Protein AF-A0A515ENM6-F1 (afdb_monomer_lite)

Secondary structure (DSSP, 8-state):
-HHHHHHHHHHHHHHHHHHHHHHHHHHHHHHHTTT-HHHHHHHHHTPPPPTTGGGTS-HHHHHHHHHHHHHHHHHHHHHHHHHHHHHHHHHHHHHHHHHHHHHHHHHHHHHHHHHHHHHHTTSPPP---

pLDDT: mean 83.26, std 9.21, range [56.31, 96.06]

Foldseek 3Di:
DLVVLVVVLVVVLVVLVVVLVVQLVVLVVVLVCPPCLLVVLVVVLPPDDDPVVVVPDDPVVVVVVSVVSVVVSVVCVVCVVVVNVCSVVSSVVSVVVSVVVSVVSVVVSVVVSVVVVVVVVPDDDPPDD

Radius of gyration: 26.76 Å; chains: 1; bounding box: 61×27×80 Å

Organism: NCBI:txid2527691

Structure (mmCIF, N/CA/C/O backbone):
data_AF-A0A515ENM6-F1
#
_entry.id   AF-A0A515ENM6-F1
#
loop_
_atom_site.group_PDB
_atom_site.id
_atom_site.type_symbol
_atom_site.label_atom_id
_atom_site.label_alt_id
_atom_site.label_comp_id
_atom_site.label_asym_id
_atom_site.label_entity_id
_atom_site.label_seq_id
_atom_site.pdbx_PDB_ins_code
_atom_site.Cartn_x
_atom_site.Cartn_y
_atom_site.Cartn_z
_atom_site.occupancy
_atom_site.B_iso_or_equiv
_atom_site.auth_seq_id
_atom_site.auth_comp_id
_atom_site.auth_asym_id
_atom_site.auth_atom_id
_atom_site.pdbx_PDB_model_num
ATOM 1 N N . MET A 1 1 ? -10.707 8.304 30.644 1.00 73.94 1 MET A N 1
ATOM 2 C CA . MET A 1 1 ? -10.198 6.961 30.271 1.00 73.94 1 MET A CA 1
ATOM 3 C C . MET A 1 1 ? -10.894 6.383 29.041 1.00 73.94 1 MET A C 1
ATOM 5 O O . MET A 1 1 ? -10.205 6.149 28.066 1.00 73.94 1 MET A O 1
ATOM 9 N N . LYS A 1 2 ? -12.229 6.238 29.005 1.00 78.38 2 LYS A N 1
ATOM 10 C CA . LYS A 1 2 ? -12.939 5.752 27.798 1.00 78.38 2 LYS A CA 1
ATOM 11 C C . LYS A 1 2 ? -12.666 6.578 26.530 1.00 78.38 2 LYS A C 1
ATOM 13 O O . LYS A 1 2 ? -12.389 6.004 25.490 1.00 78.38 2 LYS A O 1
ATOM 18 N N . ILE A 1 3 ? -12.679 7.910 26.648 1.00 85.75 3 ILE A N 1
ATOM 19 C CA . ILE A 1 3 ? -12.369 8.830 25.537 1.00 85.75 3 ILE A CA 1
ATOM 20 C C . ILE A 1 3 ? -10.939 8.622 25.017 1.00 85.75 3 ILE A C 1
ATOM 22 O O . ILE A 1 3 ? -10.735 8.629 23.816 1.00 85.75 3 ILE A O 1
ATOM 26 N N . VAL A 1 4 ? -9.968 8.361 25.899 1.00 87.00 4 VAL A N 1
ATOM 27 C CA . VAL A 1 4 ? -8.571 8.111 25.498 1.00 87.00 4 VAL A CA 1
ATOM 28 C C . VAL A 1 4 ? -8.458 6.826 24.676 1.00 87.00 4 VAL A C 1
ATOM 30 O O . VAL A 1 4 ? -7.784 6.830 23.656 1.00 87.00 4 VAL A O 1
ATOM 33 N N . ILE A 1 5 ? -9.163 5.755 25.070 1.00 87.50 5 ILE A N 1
ATOM 34 C CA . ILE A 1 5 ? -9.213 4.504 24.292 1.00 87.50 5 ILE A CA 1
ATOM 35 C C . ILE A 1 5 ? -9.833 4.760 22.920 1.00 87.50 5 ILE A C 1
ATOM 37 O O . ILE A 1 5 ? -9.258 4.364 21.918 1.00 87.50 5 ILE A O 1
ATOM 41 N N . LEU A 1 6 ? -10.963 5.468 22.862 1.00 89.75 6 LEU A N 1
ATOM 42 C CA . LEU A 1 6 ? -11.636 5.758 21.595 1.00 89.75 6 LEU A CA 1
ATOM 43 C C . LEU A 1 6 ? -10.785 6.632 20.666 1.00 89.75 6 LEU A C 1
ATOM 45 O O . LEU A 1 6 ? -10.689 6.329 19.482 1.00 89.75 6 LEU A O 1
ATOM 49 N N . ILE A 1 7 ? -10.138 7.676 21.194 1.00 92.56 7 ILE A N 1
ATOM 50 C CA . ILE A 1 7 ? -9.237 8.536 20.414 1.00 92.56 7 ILE A CA 1
ATOM 51 C C . ILE A 1 7 ? -8.020 7.736 19.942 1.00 92.56 7 ILE A C 1
ATOM 53 O O . ILE A 1 7 ? -7.682 7.797 18.765 1.00 92.56 7 ILE A O 1
ATOM 57 N N . GLY A 1 8 ? -7.387 6.954 20.822 1.00 91.25 8 GLY A N 1
ATOM 58 C CA . GLY A 1 8 ? -6.230 6.129 20.470 1.00 91.25 8 GLY A CA 1
ATOM 59 C C . GLY A 1 8 ? -6.556 5.092 19.394 1.00 91.25 8 GLY A C 1
ATOM 60 O O . GLY A 1 8 ? -5.841 4.992 18.400 1.00 91.25 8 GLY A O 1
ATOM 61 N N . THR A 1 9 ? -7.672 4.372 19.539 1.00 91.44 9 THR A N 1
ATOM 62 C CA . THR A 1 9 ? -8.153 3.440 18.511 1.00 91.44 9 THR A CA 1
ATOM 63 C C . THR A 1 9 ? -8.511 4.172 17.220 1.00 91.44 9 THR A C 1
ATOM 65 O O . THR A 1 9 ? -8.183 3.677 16.149 1.00 91.44 9 THR A O 1
ATOM 68 N N . GLY A 1 10 ? -9.136 5.350 17.297 1.00 92.12 10 GLY A N 1
ATOM 69 C CA . GLY A 1 10 ? -9.468 6.161 16.124 1.00 92.12 10 GLY A CA 1
ATOM 70 C C . GLY A 1 10 ? -8.229 6.597 15.340 1.00 92.12 10 GLY A C 1
ATOM 71 O O . GLY A 1 10 ? -8.184 6.425 14.126 1.00 92.12 10 GLY A O 1
ATOM 72 N N . LEU A 1 11 ? -7.191 7.086 16.025 1.00 94.75 11 LEU A N 1
ATOM 73 C CA . LEU A 1 11 ? -5.916 7.447 15.396 1.00 94.75 11 LEU A CA 1
ATOM 74 C C . LEU A 1 11 ? -5.234 6.232 14.764 1.00 94.75 11 LEU A C 1
ATOM 76 O O . LEU A 1 11 ? -4.789 6.303 13.622 1.00 94.75 11 LEU A O 1
ATOM 80 N N . LEU A 1 12 ? -5.199 5.101 15.472 1.00 94.19 12 LEU A N 1
ATOM 81 C CA . LEU A 1 12 ? -4.629 3.866 14.939 1.00 94.19 12 LEU A CA 1
ATOM 82 C C . LEU A 1 12 ? -5.407 3.364 13.712 1.00 94.19 12 LEU A C 1
ATOM 84 O O . LEU A 1 12 ? -4.797 2.937 12.736 1.00 94.19 12 LEU A O 1
ATOM 88 N N . ALA A 1 13 ? -6.738 3.473 13.726 1.00 93.50 13 ALA A N 1
ATOM 89 C CA . ALA A 1 13 ? -7.586 3.130 12.590 1.00 93.50 13 ALA A CA 1
ATOM 90 C C . ALA A 1 13 ? -7.346 4.053 11.385 1.00 93.50 13 ALA A C 1
ATOM 92 O O . ALA A 1 13 ? -7.352 3.575 10.251 1.00 93.50 13 ALA A O 1
ATOM 93 N N . LEU A 1 14 ? -7.091 5.349 11.604 1.00 94.81 14 LEU A N 1
ATOM 94 C CA . LEU A 1 14 ? -6.725 6.282 10.534 1.00 94.81 14 LEU A CA 1
ATOM 95 C C . LEU A 1 14 ? -5.375 5.927 9.915 1.00 94.81 14 LEU A C 1
ATOM 97 O O . LEU A 1 14 ? -5.278 5.860 8.694 1.00 94.81 14 LEU A O 1
ATOM 101 N N . VAL A 1 15 ? -4.358 5.648 10.735 1.00 96.06 15 VAL A N 1
ATOM 102 C CA . VAL A 1 15 ? -3.034 5.227 10.248 1.00 96.06 15 VAL A CA 1
ATOM 103 C C . VAL A 1 15 ? -3.140 3.919 9.465 1.00 96.06 15 VAL A C 1
ATOM 105 O O . VAL A 1 15 ? -2.615 3.823 8.359 1.00 96.06 15 VAL A O 1
ATOM 108 N N . TRP A 1 16 ? -3.874 2.939 9.995 1.00 94.44 16 TRP A N 1
ATOM 109 C CA . TRP A 1 16 ? -4.150 1.674 9.315 1.00 94.44 16 TRP A CA 1
ATOM 110 C C . TRP A 1 16 ? -4.853 1.880 7.967 1.00 94.44 16 TRP A C 1
ATOM 112 O O . TRP A 1 16 ? -4.456 1.305 6.957 1.00 94.44 16 TRP A O 1
ATOM 122 N N . THR A 1 17 ? -5.870 2.741 7.937 1.00 94.00 17 THR A N 1
ATOM 123 C CA . THR A 1 17 ? -6.622 3.048 6.715 1.00 94.00 17 THR A CA 1
ATOM 124 C C . THR A 1 17 ? -5.751 3.759 5.689 1.00 94.00 17 THR A C 1
ATOM 126 O O . THR A 1 17 ? -5.756 3.369 4.527 1.00 94.00 17 THR A O 1
ATOM 129 N N . ALA A 1 18 ? -4.974 4.760 6.106 1.00 93.69 18 ALA A N 1
ATOM 130 C CA . ALA A 1 18 ? -4.060 5.481 5.228 1.00 93.69 18 ALA A CA 1
ATOM 131 C C . ALA A 1 18 ? -2.993 4.550 4.641 1.00 93.69 18 ALA A C 1
ATOM 133 O O . ALA A 1 18 ? -2.705 4.630 3.451 1.00 93.69 18 ALA A O 1
ATOM 134 N N . PHE A 1 19 ? -2.454 3.636 5.453 1.00 93.75 19 PHE A N 1
ATOM 135 C CA . PHE A 1 19 ? -1.493 2.637 5.000 1.00 93.75 19 PHE A CA 1
ATOM 136 C C . PHE A 1 19 ? -2.088 1.732 3.917 1.00 93.75 19 PHE A C 1
ATOM 138 O O . PHE A 1 19 ? -1.532 1.648 2.825 1.00 93.75 19 PHE A O 1
ATOM 145 N N . ILE A 1 20 ? -3.249 1.118 4.176 1.00 95.75 20 ILE A N 1
ATOM 146 C CA . ILE A 1 20 ? -3.898 0.245 3.190 1.00 95.75 20 ILE A CA 1
ATOM 147 C C . ILE A 1 20 ? -4.281 1.022 1.924 1.00 95.75 20 ILE A C 1
ATOM 149 O O . ILE A 1 20 ? -4.009 0.550 0.821 1.00 95.75 20 ILE A O 1
ATOM 153 N N . ALA A 1 21 ? -4.863 2.214 2.062 1.00 94.00 21 ALA A N 1
ATOM 154 C CA . ALA A 1 21 ? -5.256 3.036 0.923 1.00 94.00 21 ALA A CA 1
ATOM 155 C C . ALA A 1 21 ? -4.051 3.426 0.056 1.00 94.00 21 ALA A C 1
ATOM 157 O O . ALA A 1 21 ? -4.130 3.342 -1.167 1.00 94.00 21 ALA A O 1
ATOM 158 N N . LEU A 1 22 ? -2.925 3.800 0.674 1.00 94.69 22 LEU A N 1
ATOM 159 C CA . LEU A 1 22 ? -1.696 4.120 -0.048 1.00 94.69 22 LEU A CA 1
ATOM 160 C C . LEU A 1 22 ? -1.149 2.890 -0.780 1.00 94.69 22 LEU A C 1
ATOM 162 O O . LEU A 1 22 ? -0.813 2.985 -1.957 1.00 94.69 22 LEU A O 1
ATOM 166 N N . SER A 1 23 ? -1.0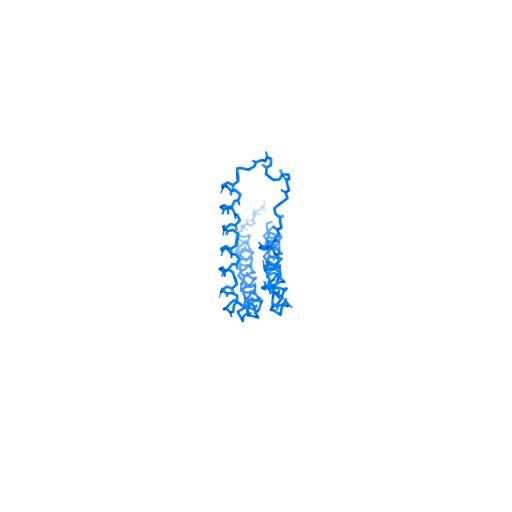95 1.730 -0.120 1.00 91.06 23 SER A N 1
ATOM 167 C CA . SER A 1 23 ? -0.649 0.484 -0.752 1.00 91.06 23 SER A CA 1
ATOM 168 C C . SER A 1 23 ? -1.550 0.065 -1.918 1.00 91.06 23 SER A C 1
ATOM 170 O O . SER A 1 23 ? -1.039 -0.331 -2.963 1.00 91.06 23 SER A O 1
ATOM 172 N N . ALA A 1 24 ? -2.871 0.191 -1.772 1.00 92.25 24 ALA A N 1
ATOM 173 C CA . ALA A 1 24 ? -3.826 -0.105 -2.837 1.00 92.25 24 ALA A CA 1
ATOM 174 C C . ALA A 1 24 ? -3.676 0.872 -4.012 1.00 92.25 24 ALA A C 1
ATOM 176 O O . ALA A 1 24 ? -3.592 0.434 -5.153 1.00 92.25 24 ALA A O 1
ATOM 177 N N . ALA A 1 25 ? -3.537 2.173 -3.738 1.00 92.44 25 ALA A N 1
ATOM 178 C CA . ALA A 1 25 ? -3.322 3.185 -4.769 1.00 92.44 25 ALA A CA 1
ATOM 179 C C . ALA A 1 25 ? -2.022 2.953 -5.555 1.00 92.44 25 ALA A C 1
ATOM 181 O O . ALA A 1 25 ? -2.005 3.118 -6.772 1.00 92.44 25 ALA A O 1
ATOM 182 N N . VAL A 1 26 ? -0.942 2.534 -4.885 1.00 89.81 26 VAL A N 1
ATOM 183 C CA . VAL A 1 26 ? 0.315 2.159 -5.552 1.00 89.81 26 VAL A CA 1
ATOM 184 C C . VAL A 1 26 ? 0.124 0.921 -6.431 1.00 89.81 26 VAL A C 1
ATOM 186 O O . VAL A 1 26 ? 0.614 0.903 -7.559 1.00 89.81 26 VAL A O 1
ATOM 189 N N . ALA A 1 27 ? -0.594 -0.098 -5.950 1.00 88.19 27 ALA A N 1
ATOM 190 C CA . ALA A 1 27 ? -0.867 -1.306 -6.725 1.00 88.19 27 ALA A CA 1
ATOM 191 C C . ALA A 1 27 ? -1.727 -1.017 -7.969 1.00 88.19 27 ALA A C 1
ATOM 193 O O . ALA A 1 27 ? -1.379 -1.464 -9.061 1.00 88.19 27 ALA A O 1
ATOM 194 N N . ASP A 1 28 ? -2.788 -0.220 -7.824 1.00 89.06 28 ASP A N 1
ATOM 195 C CA . ASP A 1 28 ? -3.650 0.197 -8.934 1.00 89.06 28 ASP A CA 1
ATOM 196 C C . ASP A 1 28 ? -2.893 1.082 -9.931 1.00 89.06 28 ASP A C 1
ATOM 198 O O . ASP A 1 28 ? -3.004 0.895 -11.145 1.00 89.06 28 ASP A O 1
ATOM 202 N N . TRP A 1 29 ? -2.066 2.011 -9.438 1.00 87.19 29 TRP A N 1
ATOM 203 C CA . TRP A 1 29 ? -1.200 2.823 -10.290 1.00 87.19 29 TRP A CA 1
ATOM 204 C C . TRP A 1 29 ? -0.245 1.948 -11.107 1.00 87.19 29 TRP A C 1
ATOM 206 O O . TRP A 1 29 ? -0.157 2.132 -12.321 1.00 87.19 29 TRP A O 1
ATOM 216 N N . LEU A 1 30 ? 0.404 0.958 -10.486 1.00 82.69 30 LEU A N 1
ATOM 217 C CA . LEU A 1 30 ? 1.259 -0.003 -11.191 1.00 82.69 30 LEU A CA 1
ATOM 218 C C . LEU A 1 30 ? 0.474 -0.825 -12.221 1.00 82.69 30 LEU A C 1
ATOM 220 O O . LEU A 1 30 ? 0.938 -0.981 -13.350 1.00 82.69 30 LEU A O 1
ATOM 224 N N . ALA A 1 31 ? -0.720 -1.307 -11.871 1.00 83.62 31 ALA A N 1
ATOM 225 C CA . ALA A 1 31 ? -1.580 -2.050 -12.791 1.00 83.62 31 ALA A CA 1
ATOM 226 C C . ALA A 1 31 ? -1.989 -1.195 -14.008 1.00 83.62 31 ALA A C 1
ATOM 228 O O . ALA A 1 31 ? -1.995 -1.683 -15.140 1.00 83.62 31 ALA A O 1
ATOM 229 N N . SER A 1 32 ? -2.256 0.100 -13.797 1.00 81.81 32 SER A N 1
ATOM 230 C CA . SER A 1 32 ? -2.633 1.046 -14.857 1.00 81.81 32 SER A CA 1
ATOM 231 C C . SER A 1 32 ? -1.518 1.357 -15.861 1.00 81.81 32 SER A C 1
ATOM 233 O O . SER A 1 32 ? -1.813 1.818 -16.961 1.00 81.81 32 SER A O 1
ATOM 235 N N . GLN A 1 33 ? -0.250 1.060 -15.541 1.00 81.19 33 GLN A N 1
ATOM 236 C CA . GLN A 1 33 ? 0.871 1.268 -16.469 1.00 81.19 33 GLN A CA 1
ATOM 237 C C . GLN A 1 33 ? 0.842 0.314 -17.678 1.00 81.19 33 GLN A C 1
ATOM 239 O O . GLN A 1 33 ? 1.669 0.452 -18.577 1.00 81.19 33 GLN A O 1
ATOM 244 N N . GLY A 1 34 ? -0.083 -0.657 -17.726 1.00 64.38 34 GLY A N 1
ATOM 245 C CA . GLY A 1 34 ? -0.490 -1.332 -18.965 1.00 64.38 34 GLY A CA 1
ATOM 246 C C . GLY A 1 34 ? 0.658 -1.900 -19.807 1.00 64.38 34 GLY A C 1
ATOM 247 O O . GLY A 1 34 ? 0.701 -1.682 -21.014 1.00 64.38 34 GLY A O 1
ATOM 248 N N . GLY A 1 35 ? 1.624 -2.578 -19.177 1.00 63.16 35 GLY A N 1
ATOM 249 C CA . GLY A 1 35 ? 2.756 -3.200 -19.874 1.00 63.16 35 GLY A CA 1
ATOM 250 C C . GLY A 1 35 ? 3.813 -2.231 -20.424 1.00 63.16 35 GLY A C 1
ATOM 251 O O . GLY A 1 35 ? 4.717 -2.679 -21.119 1.00 63.16 35 GLY A O 1
ATOM 252 N N . GLN A 1 36 ? 3.748 -0.932 -20.106 1.00 67.06 36 GLN A N 1
ATOM 253 C CA . GLN A 1 36 ? 4.768 0.066 -20.478 1.00 67.06 36 GLN A CA 1
ATOM 254 C C . GLN A 1 36 ? 5.968 0.091 -19.513 1.00 67.06 36 GLN A C 1
ATOM 256 O O . GLN A 1 36 ? 7.028 0.624 -19.842 1.00 67.06 36 GLN A O 1
ATOM 261 N N . LEU A 1 37 ? 5.827 -0.541 -18.340 1.00 68.25 37 LEU A N 1
ATOM 262 C CA . LEU A 1 37 ? 6.881 -0.688 -17.328 1.00 68.25 37 LEU A CA 1
ATOM 263 C C . LEU A 1 37 ? 8.204 -1.251 -17.888 1.00 68.25 37 LEU A C 1
ATOM 265 O O . LEU A 1 37 ? 9.235 -0.636 -17.631 1.00 68.25 37 LEU A O 1
ATOM 269 N N . PRO A 1 38 ? 8.230 -2.334 -18.693 1.00 67.56 38 PRO A N 1
ATOM 270 C CA . PRO A 1 38 ? 9.465 -2.849 -19.287 1.00 67.56 38 PRO A CA 1
ATOM 271 C C . PRO A 1 38 ? 10.208 -1.809 -20.135 1.00 67.56 38 PRO A C 1
ATOM 273 O O . PRO A 1 38 ? 11.427 -1.718 -20.043 1.00 67.56 38 PRO A O 1
ATOM 276 N N . GLY A 1 39 ? 9.494 -0.976 -20.903 1.00 69.56 39 GLY A N 1
ATOM 277 C CA . GLY A 1 39 ? 10.106 0.084 -21.713 1.00 69.56 39 GLY A CA 1
ATOM 278 C C . GLY A 1 39 ? 10.767 1.175 -20.864 1.00 69.56 39 GLY A C 1
ATOM 279 O O . GLY A 1 39 ? 11.879 1.608 -21.165 1.00 69.56 39 GLY A O 1
ATOM 280 N N . GLY A 1 40 ? 10.127 1.569 -19.757 1.00 70.75 40 GLY A N 1
ATOM 281 C CA . GLY A 1 40 ? 10.703 2.507 -18.787 1.00 70.75 40 GLY A CA 1
ATOM 282 C C . GLY A 1 40 ? 11.906 1.932 -18.031 1.00 70.75 40 GLY A C 1
ATOM 283 O O . GLY A 1 40 ? 12.899 2.628 -17.828 1.00 70.75 40 GLY A O 1
ATOM 284 N N . LEU A 1 41 ? 11.860 0.645 -17.673 1.00 71.25 41 LEU A N 1
ATOM 285 C CA . LEU A 1 41 ? 12.978 -0.064 -17.039 1.00 71.25 41 LEU A CA 1
ATOM 286 C C . LEU A 1 41 ? 14.183 -0.173 -17.988 1.00 71.25 41 LEU A C 1
ATOM 288 O O . LEU A 1 41 ? 15.314 0.069 -17.572 1.00 71.25 41 LEU A O 1
ATOM 292 N N . TYR A 1 42 ? 13.944 -0.434 -19.276 1.00 70.69 42 TYR A N 1
ATOM 293 C CA . TYR A 1 42 ? 14.988 -0.405 -20.304 1.00 70.69 42 TYR A CA 1
ATOM 294 C C . TYR A 1 42 ? 15.636 0.979 -20.439 1.00 70.69 42 TYR A C 1
ATOM 296 O O . TYR A 1 42 ? 16.860 1.076 -20.523 1.00 70.69 42 TYR A O 1
ATOM 304 N N . ALA A 1 43 ? 14.842 2.054 -20.410 1.00 75.62 43 ALA A N 1
ATOM 305 C CA . ALA A 1 43 ? 15.363 3.420 -20.463 1.00 75.62 43 ALA A CA 1
ATOM 306 C C . ALA A 1 43 ? 16.243 3.762 -19.245 1.00 75.62 43 ALA A C 1
ATOM 308 O O . ALA A 1 43 ? 17.268 4.425 -19.393 1.00 75.62 43 ALA A O 1
ATOM 309 N N . LEU A 1 44 ? 15.889 3.262 -18.055 1.00 73.44 44 LEU A N 1
ATOM 310 C CA . LEU A 1 44 ? 16.698 3.415 -16.840 1.00 73.44 44 LEU A CA 1
ATOM 311 C C . LEU A 1 44 ? 18.019 2.637 -16.918 1.00 73.44 44 LEU A C 1
ATOM 313 O O . LEU A 1 44 ? 19.055 3.156 -16.509 1.00 73.44 44 LEU A O 1
ATOM 317 N N . GLY A 1 45 ? 18.010 1.425 -17.483 1.00 71.06 45 GLY A N 1
ATOM 318 C CA . GLY A 1 45 ? 19.226 0.625 -17.684 1.00 71.06 45 GLY A CA 1
ATOM 319 C C . GLY A 1 45 ? 20.197 1.218 -18.715 1.00 71.06 45 GLY A C 1
ATOM 320 O O . GLY A 1 45 ? 21.404 0.972 -18.654 1.00 71.06 45 GLY A O 1
ATOM 321 N N . GLN A 1 46 ? 19.690 2.029 -19.648 1.00 76.62 46 GLN A N 1
ATOM 322 C CA . GLN A 1 46 ? 20.495 2.737 -20.647 1.00 76.62 46 GLN A CA 1
ATOM 323 C C . GLN A 1 46 ? 20.895 4.157 -20.233 1.00 76.62 46 GLN A C 1
ATOM 325 O O . GLN A 1 46 ? 21.535 4.853 -21.022 1.00 76.62 46 GLN A O 1
ATOM 330 N N . TRP A 1 47 ? 20.555 4.593 -19.016 1.00 72.38 47 TRP A N 1
ATOM 331 C CA . TRP A 1 47 ? 20.912 5.923 -18.537 1.00 72.38 47 TRP A CA 1
ATOM 332 C C . TRP A 1 47 ? 22.442 6.109 -18.571 1.00 72.38 47 TRP A C 1
ATOM 334 O O . TRP A 1 47 ? 23.162 5.386 -17.873 1.00 72.38 47 TRP A O 1
ATOM 344 N N . PRO A 1 48 ? 22.973 7.057 -19.368 1.00 73.00 48 PRO A N 1
ATOM 345 C CA . PRO A 1 48 ? 24.411 7.253 -19.478 1.00 73.00 48 PRO A CA 1
ATOM 346 C C . PRO A 1 48 ? 24.971 7.760 -18.151 1.00 73.00 48 PRO A C 1
ATOM 348 O O . PRO A 1 48 ? 24.429 8.683 -17.539 1.00 73.00 48 PRO A O 1
ATOM 351 N N . MET A 1 49 ? 26.073 7.161 -17.702 1.00 72.38 49 MET A N 1
ATOM 352 C CA . MET A 1 49 ? 26.697 7.535 -16.438 1.00 72.38 49 MET A CA 1
ATOM 353 C C . MET A 1 49 ? 27.249 8.965 -16.537 1.00 72.38 49 MET A C 1
ATOM 355 O O . MET A 1 49 ? 28.075 9.236 -17.413 1.00 72.38 49 MET A O 1
ATOM 359 N N . PRO A 1 50 ? 26.798 9.905 -15.686 1.00 79.56 50 PRO A N 1
ATOM 360 C CA . PRO A 1 50 ? 27.239 11.286 -15.792 1.00 79.56 50 PRO A CA 1
ATOM 361 C C . PRO A 1 50 ? 28.756 11.423 -15.565 1.00 79.56 50 PRO A C 1
ATOM 363 O O . PRO A 1 50 ? 29.291 10.771 -14.665 1.00 79.56 50 PRO A O 1
ATOM 366 N N . PRO A 1 51 ? 29.453 12.321 -16.287 1.00 77.44 51 PRO A N 1
ATOM 367 C CA . PRO A 1 51 ? 30.913 12.451 -16.205 1.00 77.44 51 PRO A CA 1
ATOM 368 C C . PRO A 1 51 ? 31.425 12.797 -14.806 1.00 77.44 51 PRO A C 1
ATOM 370 O O . PRO A 1 51 ? 32.516 12.393 -14.420 1.00 77.44 51 PRO A O 1
ATOM 373 N N . TRP A 1 52 ? 30.626 13.527 -14.024 1.00 81.44 52 TRP A N 1
ATOM 374 C CA . TRP A 1 52 ? 30.988 13.882 -12.657 1.00 81.44 52 TRP A CA 1
ATOM 375 C C . TRP A 1 52 ? 31.080 12.657 -11.749 1.00 81.44 52 TRP A C 1
ATOM 377 O O . TRP A 1 52 ? 31.851 12.700 -10.804 1.00 81.44 52 TRP A O 1
ATOM 387 N N . VAL A 1 53 ? 30.368 11.558 -12.031 1.00 79.75 53 VAL A N 1
ATOM 388 C CA . VAL A 1 53 ? 30.422 10.340 -11.205 1.00 79.75 53 VAL A CA 1
ATOM 389 C C . VAL A 1 53 ? 31.782 9.652 -11.321 1.00 79.75 53 VAL A C 1
ATOM 391 O O . VAL A 1 53 ? 32.292 9.132 -10.331 1.00 79.75 53 VAL A O 1
ATOM 394 N N . ALA A 1 54 ? 32.410 9.725 -12.497 1.00 73.81 54 ALA A N 1
ATOM 395 C CA . ALA A 1 54 ? 33.746 9.181 -12.735 1.00 73.81 54 ALA A CA 1
ATOM 396 C C . ALA A 1 54 ? 34.841 9.882 -11.907 1.00 73.81 54 ALA A C 1
ATOM 398 O O . ALA A 1 54 ? 35.928 9.339 -11.749 1.00 73.81 54 ALA A O 1
ATOM 399 N N . LEU A 1 55 ? 34.560 11.070 -11.352 1.00 82.38 55 LEU A N 1
ATOM 400 C CA . LEU A 1 55 ? 35.473 11.772 -10.442 1.00 82.38 55 LEU A CA 1
ATOM 401 C C . LEU A 1 55 ? 35.445 11.205 -9.013 1.00 82.38 55 LEU A C 1
ATOM 403 O O . LEU A 1 55 ? 36.366 11.469 -8.245 1.00 82.38 55 LEU A O 1
ATOM 407 N N . TRP A 1 56 ? 34.401 10.450 -8.650 1.00 83.62 56 TRP A N 1
ATOM 408 C CA . TRP A 1 56 ? 34.173 9.964 -7.282 1.00 83.62 56 TRP A CA 1
ATOM 409 C C . TRP A 1 56 ? 34.251 8.441 -7.148 1.00 83.62 56 TRP A C 1
ATOM 411 O O . TRP A 1 56 ? 34.359 7.941 -6.030 1.00 83.62 56 TRP A O 1
ATOM 421 N N . ILE A 1 57 ? 34.156 7.695 -8.253 1.00 80.94 57 ILE A N 1
ATOM 422 C CA . ILE A 1 57 ? 34.037 6.232 -8.256 1.00 80.94 57 ILE A CA 1
ATOM 423 C C . ILE A 1 57 ? 35.044 5.623 -9.236 1.00 80.94 57 ILE A C 1
ATOM 425 O O . ILE A 1 57 ? 35.160 6.069 -10.376 1.00 80.94 57 ILE A O 1
ATOM 429 N N . ASP A 1 58 ? 35.738 4.572 -8.788 1.00 84.19 58 ASP A N 1
ATOM 430 C CA . ASP A 1 58 ? 36.624 3.759 -9.626 1.00 84.19 58 ASP A CA 1
ATOM 431 C C . ASP A 1 58 ? 35.843 3.147 -10.813 1.00 84.19 58 ASP A C 1
ATOM 433 O O . ASP A 1 58 ? 34.753 2.602 -10.599 1.00 84.19 58 ASP A O 1
ATOM 437 N N . PRO A 1 59 ? 36.373 3.181 -12.051 1.00 78.62 59 PRO A N 1
ATOM 438 C CA . PRO A 1 59 ? 35.729 2.584 -13.222 1.00 78.62 59 PRO A CA 1
ATOM 439 C C . PRO A 1 59 ? 35.274 1.127 -13.030 1.00 78.62 59 PRO A C 1
ATOM 441 O O . PRO A 1 59 ? 34.215 0.744 -13.528 1.00 78.62 59 PRO A O 1
ATOM 444 N N . ALA A 1 60 ? 36.024 0.315 -12.280 1.00 80.81 60 ALA A N 1
ATOM 445 C CA . ALA A 1 60 ? 35.661 -1.072 -11.998 1.00 80.81 60 ALA A CA 1
ATOM 446 C C . ALA A 1 60 ? 34.436 -1.176 -11.071 1.00 80.81 60 ALA A C 1
ATOM 448 O O . ALA A 1 60 ? 33.570 -2.036 -11.261 1.00 80.81 60 ALA A O 1
ATOM 449 N N . LEU A 1 61 ? 34.318 -0.274 -10.091 1.00 83.19 61 LEU A N 1
ATOM 450 C CA . LEU A 1 61 ? 33.147 -0.192 -9.212 1.00 83.19 61 LEU A CA 1
ATOM 451 C C . LEU A 1 61 ? 31.925 0.353 -9.955 1.00 83.19 61 LEU A C 1
ATOM 453 O O . LEU A 1 61 ? 30.817 -0.136 -9.743 1.00 83.19 61 LEU A O 1
ATOM 457 N N . ALA A 1 62 ? 32.126 1.321 -10.850 1.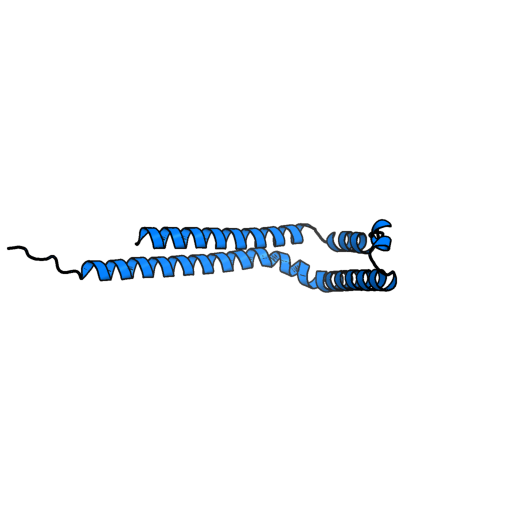00 80.88 62 ALA A N 1
ATOM 458 C CA . ALA A 1 62 ? 31.079 1.871 -11.705 1.00 80.88 62 ALA A CA 1
ATOM 459 C C . ALA A 1 62 ? 30.427 0.789 -12.581 1.00 80.88 62 ALA A C 1
ATOM 461 O O . ALA A 1 62 ? 29.200 0.666 -12.598 1.00 80.88 62 ALA A O 1
ATOM 462 N N . GLU A 1 63 ? 31.235 -0.036 -13.249 1.00 81.31 63 GLU A N 1
ATOM 463 C CA . GLU A 1 63 ? 30.719 -1.113 -14.098 1.00 81.31 63 GLU A CA 1
ATOM 464 C C . GLU A 1 63 ? 30.029 -2.205 -13.271 1.00 81.31 63 GLU A C 1
ATOM 466 O O . GLU A 1 63 ? 28.964 -2.690 -13.646 1.00 81.31 63 GLU A O 1
ATOM 471 N N . THR A 1 64 ? 30.565 -2.532 -12.091 1.00 85.38 64 THR A N 1
ATOM 472 C CA . THR A 1 64 ? 29.936 -3.500 -11.176 1.00 85.38 64 THR A CA 1
ATOM 473 C C . THR A 1 64 ? 28.564 -3.012 -10.707 1.00 85.38 64 THR A C 1
ATOM 475 O O . THR A 1 64 ? 27.589 -3.766 -10.730 1.00 85.38 64 THR A O 1
ATOM 478 N N . LEU A 1 65 ? 28.449 -1.738 -10.322 1.00 83.31 65 LEU A N 1
ATOM 479 C CA . LEU A 1 65 ? 27.174 -1.125 -9.942 1.00 83.31 65 LEU A CA 1
ATOM 480 C C . LEU A 1 65 ? 26.182 -1.137 -11.105 1.00 83.31 65 LEU A C 1
ATOM 482 O O . LEU A 1 65 ? 25.028 -1.523 -10.923 1.00 83.31 65 LEU A O 1
ATOM 486 N N . ARG A 1 66 ? 26.633 -0.776 -12.309 1.00 82.75 66 ARG A N 1
ATOM 487 C CA . ARG A 1 66 ? 25.801 -0.809 -13.513 1.00 82.75 66 ARG A CA 1
ATOM 488 C C . ARG A 1 66 ? 25.290 -2.218 -13.809 1.00 82.75 66 ARG A C 1
ATOM 490 O O . ARG A 1 66 ? 24.091 -2.390 -14.010 1.00 82.75 66 ARG A O 1
ATOM 497 N N . ALA A 1 67 ? 26.165 -3.220 -13.773 1.00 85.19 67 ALA A N 1
ATOM 498 C CA . ALA A 1 67 ? 25.796 -4.618 -13.971 1.00 85.19 67 ALA A CA 1
ATOM 499 C C . ALA A 1 67 ? 24.792 -5.099 -12.911 1.00 85.19 67 ALA A C 1
ATOM 501 O O . ALA A 1 67 ? 23.846 -5.811 -13.237 1.00 85.19 67 ALA A O 1
ATOM 502 N N . SER A 1 68 ? 24.943 -4.647 -11.661 1.00 86.44 68 SER A N 1
ATOM 503 C CA . SER A 1 68 ? 24.009 -4.949 -10.567 1.00 86.44 68 SER A CA 1
ATOM 504 C C . SER A 1 68 ? 22.616 -4.368 -10.825 1.00 86.44 68 SER A C 1
ATOM 506 O O . SER A 1 68 ? 21.608 -5.037 -10.605 1.00 86.44 68 SER A O 1
ATOM 508 N N . VAL A 1 69 ? 22.557 -3.123 -11.311 1.00 85.06 69 VAL A N 1
ATOM 509 C CA . VAL A 1 69 ? 21.301 -2.452 -11.669 1.00 85.06 69 VAL A CA 1
ATOM 510 C C . VAL A 1 69 ? 20.637 -3.157 -12.846 1.00 85.06 69 VAL A C 1
ATOM 512 O O . VAL A 1 69 ? 19.456 -3.475 -12.758 1.00 85.06 69 VAL A O 1
ATOM 515 N N . VAL A 1 70 ? 21.380 -3.458 -13.914 1.00 86.25 70 VAL A N 1
ATOM 516 C CA . VAL A 1 70 ? 20.848 -4.186 -15.078 1.00 86.25 70 VAL A CA 1
ATOM 517 C C . VAL A 1 70 ? 20.319 -5.558 -14.664 1.00 86.25 70 VAL A C 1
ATOM 519 O O . VAL A 1 70 ? 19.189 -5.890 -15.001 1.00 86.25 70 VAL A O 1
ATOM 522 N N . TRP A 1 71 ? 21.068 -6.305 -13.848 1.00 88.50 71 TRP A N 1
ATOM 523 C CA . TRP A 1 71 ? 20.612 -7.585 -13.309 1.00 88.50 71 TRP A CA 1
ATOM 524 C C . TRP A 1 71 ? 19.300 -7.445 -12.525 1.00 88.50 71 TRP A C 1
ATOM 526 O O . TRP A 1 71 ? 18.367 -8.213 -12.742 1.00 88.50 71 TRP A O 1
ATOM 536 N N . ALA A 1 72 ? 19.179 -6.440 -11.654 1.00 86.00 72 ALA A N 1
ATOM 537 C CA . ALA A 1 72 ? 17.944 -6.206 -10.908 1.00 86.00 72 ALA A CA 1
ATOM 538 C C . ALA A 1 72 ? 16.758 -5.863 -11.829 1.00 86.00 72 ALA A C 1
ATOM 540 O O . ALA A 1 72 ? 15.641 -6.331 -11.596 1.00 86.00 72 ALA A O 1
ATOM 541 N N . LEU A 1 73 ? 16.996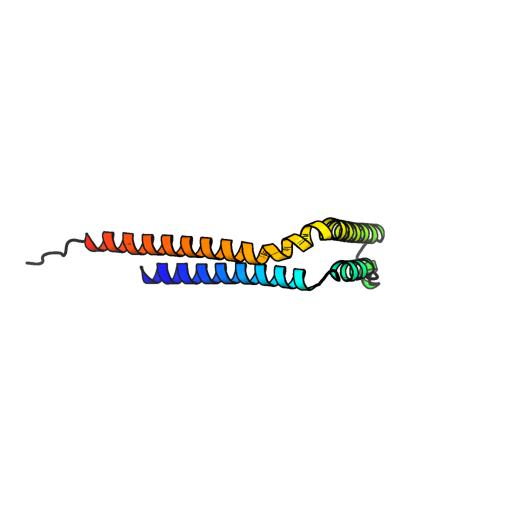 -5.074 -12.881 1.00 84.56 73 LEU A N 1
ATOM 542 C CA . LEU A 1 73 ? 15.985 -4.715 -13.877 1.00 84.56 73 LEU A CA 1
ATOM 543 C C . LEU A 1 73 ? 15.551 -5.929 -14.710 1.00 84.56 73 LEU A C 1
ATOM 545 O O . LEU A 1 73 ? 14.353 -6.109 -14.919 1.00 84.56 73 LEU A O 1
ATOM 549 N N . ASP A 1 74 ? 16.486 -6.786 -15.119 1.00 85.69 74 ASP A N 1
ATOM 550 C CA . ASP A 1 74 ? 16.196 -8.024 -15.849 1.00 85.69 74 ASP A CA 1
ATOM 551 C C . ASP A 1 74 ? 15.393 -9.004 -14.990 1.00 85.69 74 ASP A C 1
ATOM 553 O O . ASP A 1 74 ? 14.409 -9.584 -15.452 1.00 85.69 74 ASP A O 1
ATOM 557 N N . LEU A 1 75 ? 15.753 -9.148 -13.711 1.00 87.12 75 LEU A N 1
ATOM 558 C CA . LEU A 1 75 ? 14.991 -9.946 -12.748 1.00 87.12 75 LEU A CA 1
ATOM 559 C C . LEU A 1 75 ? 13.571 -9.397 -12.573 1.00 87.12 75 LEU A C 1
ATOM 561 O O . LEU A 1 75 ? 12.604 -10.162 -12.595 1.00 87.12 75 LEU A O 1
ATOM 565 N N . ALA A 1 76 ? 13.423 -8.076 -12.450 1.00 82.00 76 ALA A N 1
ATOM 566 C CA . ALA A 1 76 ? 12.115 -7.435 -12.379 1.00 82.00 76 ALA A CA 1
ATOM 567 C C . ALA A 1 76 ? 11.299 -7.660 -13.663 1.00 82.00 76 ALA A C 1
ATOM 569 O O . ALA A 1 76 ? 10.115 -7.983 -13.581 1.00 82.00 76 ALA A O 1
ATOM 570 N N . ALA A 1 77 ? 11.922 -7.553 -14.839 1.00 81.06 77 ALA A N 1
ATOM 571 C CA . ALA A 1 77 ? 11.284 -7.801 -16.129 1.00 81.06 77 ALA A CA 1
ATOM 572 C C . ALA A 1 77 ? 10.867 -9.272 -16.301 1.00 81.06 77 ALA A C 1
ATOM 574 O O . ALA A 1 77 ? 9.777 -9.536 -16.806 1.00 81.06 77 ALA A O 1
ATOM 575 N N . ALA A 1 78 ? 11.676 -10.224 -15.831 1.00 84.75 78 ALA A N 1
ATOM 576 C CA . ALA A 1 78 ? 11.381 -11.656 -15.884 1.00 84.75 78 ALA A CA 1
ATOM 577 C C . ALA A 1 78 ? 10.217 -12.061 -14.963 1.00 84.75 78 ALA A C 1
ATOM 579 O O . ALA A 1 78 ? 9.431 -12.948 -15.300 1.00 84.75 78 ALA A O 1
ATOM 580 N N . LEU A 1 79 ? 10.086 -11.407 -13.805 1.00 84.38 79 LEU A N 1
ATOM 581 C CA . LEU A 1 79 ? 8.997 -11.650 -12.852 1.00 84.38 79 LEU A CA 1
ATOM 582 C C . LEU A 1 79 ? 7.723 -10.857 -13.182 1.00 84.38 79 LEU A C 1
ATOM 584 O O . LEU A 1 79 ? 6.632 -11.248 -12.765 1.00 84.38 79 LEU A O 1
ATOM 588 N N . MET A 1 80 ? 7.834 -9.783 -13.969 1.00 78.62 80 MET A N 1
ATOM 589 C CA . MET A 1 80 ? 6.722 -8.912 -14.363 1.00 78.62 80 MET A CA 1
ATOM 590 C C . MET A 1 80 ? 5.487 -9.659 -14.912 1.00 78.62 80 MET A C 1
ATOM 592 O O . MET A 1 80 ? 4.384 -9.334 -14.472 1.00 78.62 80 MET A O 1
ATOM 596 N N . PRO A 1 81 ? 5.601 -10.673 -15.801 1.00 79.12 81 PRO A N 1
ATOM 597 C CA . PRO A 1 81 ? 4.444 -11.392 -16.346 1.00 79.12 81 PRO A CA 1
ATOM 598 C C . PRO A 1 81 ? 3.672 -12.176 -15.284 1.00 79.12 81 PRO A C 1
ATOM 600 O O . PRO A 1 81 ? 2.474 -12.397 -15.427 1.00 79.12 81 PRO A O 1
ATOM 603 N N . TRP A 1 82 ? 4.358 -12.589 -14.217 1.00 81.38 82 TRP A N 1
ATOM 604 C CA . TRP A 1 82 ? 3.754 -13.284 -13.088 1.00 81.38 82 TRP A CA 1
ATOM 605 C C . TRP A 1 82 ? 3.127 -12.294 -12.108 1.00 81.38 82 TRP A C 1
ATOM 607 O O . TRP A 1 82 ? 2.102 -12.602 -11.523 1.00 81.38 82 TRP A O 1
ATOM 617 N N . ILE A 1 83 ? 3.698 -11.097 -11.950 1.00 78.38 83 ILE A N 1
ATOM 618 C CA . ILE A 1 83 ? 3.233 -10.080 -10.992 1.00 78.38 83 ILE A CA 1
ATOM 619 C C . ILE A 1 83 ? 2.062 -9.252 -11.541 1.00 78.38 83 ILE A C 1
ATOM 621 O O . ILE A 1 83 ? 1.116 -8.978 -10.803 1.00 78.38 83 ILE A O 1
ATOM 625 N N . LEU A 1 84 ? 2.086 -8.871 -12.823 1.00 76.38 84 LEU A N 1
ATOM 626 C CA . LEU A 1 84 ? 1.058 -8.021 -13.444 1.00 76.38 84 LEU A CA 1
ATOM 627 C C . LEU A 1 84 ? -0.380 -8.554 -13.277 1.00 76.38 84 LEU A C 1
ATOM 629 O O . LEU A 1 84 ? -1.245 -7.769 -12.887 1.00 76.38 84 LEU A O 1
ATOM 633 N N . PRO A 1 85 ? -0.670 -9.854 -13.490 1.00 79.06 85 PRO A N 1
ATOM 634 C CA . PRO A 1 85 ? -2.009 -10.400 -13.272 1.00 79.06 85 PRO A CA 1
ATOM 635 C C . PRO A 1 85 ? -2.429 -10.374 -11.797 1.00 79.06 85 PRO A C 1
ATOM 637 O O . PRO A 1 85 ? -3.615 -10.236 -11.497 1.00 79.06 85 PRO A O 1
ATOM 640 N N . LEU A 1 86 ? -1.471 -10.500 -10.870 1.00 83.56 86 LEU A N 1
ATOM 641 C CA . LEU A 1 86 ? -1.745 -10.446 -9.435 1.00 83.56 86 LEU A CA 1
ATOM 642 C C . LEU A 1 86 ? -2.013 -9.024 -8.947 1.00 83.56 86 LEU A C 1
ATOM 644 O O . LEU A 1 86 ? -2.814 -8.868 -8.029 1.00 83.56 86 LEU A O 1
ATOM 648 N N . LEU A 1 87 ? -1.410 -7.996 -9.554 1.00 83.44 87 LEU A N 1
ATOM 649 C CA . LEU A 1 87 ? -1.624 -6.598 -9.154 1.00 83.44 87 LEU A CA 1
ATOM 650 C C . LEU A 1 87 ? -3.107 -6.200 -9.188 1.00 83.44 87 LEU A C 1
ATOM 652 O O . LEU A 1 87 ? -3.558 -5.508 -8.279 1.00 83.44 87 LEU A O 1
ATOM 656 N N . ALA A 1 88 ? -3.884 -6.726 -10.142 1.00 83.19 88 ALA A N 1
ATOM 657 C CA . ALA A 1 88 ? -5.333 -6.510 -10.210 1.00 83.19 88 ALA A CA 1
ATOM 658 C C . ALA A 1 88 ? -6.099 -7.050 -8.982 1.00 83.19 88 ALA A C 1
ATOM 660 O O . ALA A 1 88 ? -7.182 -6.566 -8.658 1.00 83.19 88 ALA A O 1
ATOM 661 N N . TRP A 1 89 ? -5.542 -8.042 -8.282 1.00 88.25 89 TRP A N 1
ATOM 662 C CA . TRP A 1 89 ? -6.117 -8.630 -7.069 1.00 88.25 89 TRP A CA 1
ATOM 663 C C .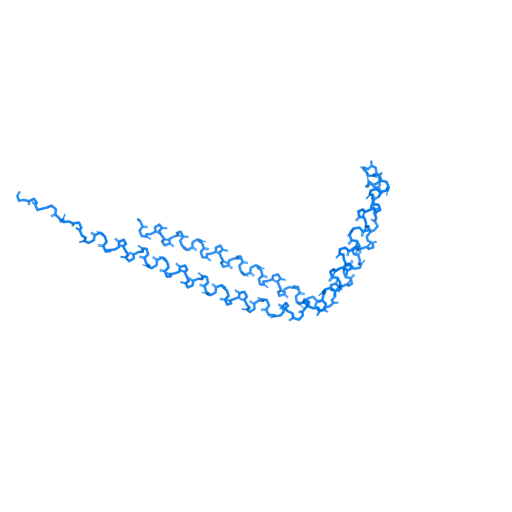 TRP A 1 89 ? -5.541 -8.051 -5.778 1.00 88.25 89 TRP A C 1
ATOM 665 O O . TRP A 1 89 ? -6.161 -8.197 -4.724 1.00 88.25 89 TRP A O 1
ATOM 675 N N . VAL A 1 90 ? -4.398 -7.362 -5.841 1.00 89.12 90 VAL A N 1
ATOM 676 C CA . VAL A 1 90 ? -3.754 -6.772 -4.660 1.00 89.12 90 VAL A CA 1
ATOM 677 C C . VAL A 1 90 ? -4.676 -5.757 -3.992 1.00 89.12 90 VAL A C 1
ATOM 679 O O . VAL A 1 90 ? -4.909 -5.868 -2.791 1.00 89.12 90 VAL A O 1
ATOM 682 N N . ALA A 1 91 ? -5.250 -4.811 -4.741 1.00 88.38 91 ALA A N 1
ATOM 683 C CA . ALA A 1 91 ? -6.146 -3.808 -4.166 1.00 88.38 91 ALA A CA 1
ATOM 684 C C . ALA A 1 91 ? -7.404 -4.433 -3.514 1.00 88.38 91 ALA A C 1
ATOM 686 O O . ALA A 1 91 ? -7.654 -4.147 -2.339 1.00 88.38 91 ALA A O 1
ATOM 687 N N . PRO A 1 92 ? -8.157 -5.343 -4.170 1.00 92.06 92 PRO A N 1
ATOM 688 C CA . PRO A 1 92 ? -9.251 -6.075 -3.527 1.00 92.06 92 PRO A CA 1
ATOM 689 C C . PRO A 1 92 ? -8.844 -6.811 -2.242 1.00 92.06 92 PRO A C 1
ATOM 691 O O . PRO A 1 92 ? -9.530 -6.707 -1.225 1.00 92.06 92 PRO A O 1
ATOM 694 N N . VAL A 1 93 ? -7.716 -7.528 -2.254 1.00 93.56 93 VAL A N 1
ATOM 695 C CA . VAL A 1 93 ? -7.219 -8.264 -1.079 1.00 93.56 93 VAL A CA 1
ATOM 696 C C . VAL A 1 93 ? -6.847 -7.309 0.054 1.00 93.56 93 VAL A C 1
ATOM 698 O O . VAL A 1 93 ? -7.191 -7.562 1.209 1.00 93.56 93 VAL A O 1
ATOM 701 N N . LEU A 1 94 ? -6.201 -6.185 -0.261 1.00 92.88 94 LEU A N 1
ATOM 702 C CA . LEU A 1 94 ? -5.879 -5.149 0.716 1.00 92.88 94 LEU A CA 1
ATOM 703 C C . LEU A 1 94 ? -7.143 -4.573 1.362 1.00 92.88 94 LEU A C 1
ATOM 705 O O . LEU A 1 94 ? -7.173 -4.417 2.581 1.00 92.88 94 LEU A O 1
ATOM 709 N N . TRP A 1 95 ? -8.213 -4.338 0.599 1.00 92.81 95 TRP A N 1
ATOM 710 C CA . TRP A 1 95 ? -9.496 -3.895 1.155 1.00 92.81 95 TRP A CA 1
ATOM 711 C C . TRP A 1 95 ? -10.143 -4.929 2.085 1.00 92.81 95 TRP A C 1
ATOM 713 O O . TRP A 1 95 ? -10.704 -4.559 3.120 1.00 92.81 95 TRP A O 1
ATOM 723 N N . VAL A 1 96 ? -10.022 -6.224 1.777 1.00 95.69 96 VAL A N 1
ATOM 724 C CA . VAL A 1 96 ? -10.466 -7.298 2.683 1.00 95.69 96 VAL A CA 1
ATOM 725 C C . VAL A 1 96 ? -9.653 -7.281 3.981 1.00 95.69 96 VAL A C 1
ATOM 727 O O . VAL A 1 96 ? -10.226 -7.301 5.073 1.00 95.69 96 VAL A O 1
ATOM 730 N N . ILE A 1 97 ? -8.324 -7.183 3.880 1.00 94.06 97 ILE A N 1
ATOM 731 C CA . ILE A 1 97 ? -7.416 -7.085 5.034 1.00 94.06 97 ILE A CA 1
ATOM 732 C C . ILE A 1 97 ? -7.743 -5.847 5.876 1.00 94.06 97 ILE A C 1
ATOM 734 O O . ILE A 1 97 ? -7.808 -5.935 7.104 1.00 94.06 97 ILE A O 1
ATOM 738 N N . TRP A 1 98 ? -8.007 -4.707 5.233 1.00 96.00 98 TRP A N 1
ATOM 739 C CA . TRP A 1 98 ? -8.414 -3.476 5.902 1.00 96.00 98 TRP A CA 1
ATOM 740 C C . TRP A 1 98 ? -9.663 -3.679 6.749 1.00 96.00 98 TRP A C 1
ATOM 742 O O . TRP A 1 98 ? -9.646 -3.331 7.932 1.00 96.00 98 TRP A O 1
ATOM 752 N N . GLY A 1 99 ? -10.704 -4.283 6.166 1.00 93.88 99 GLY A N 1
ATOM 753 C CA . GLY A 1 99 ? -11.967 -4.551 6.847 1.00 93.88 99 GLY A CA 1
ATOM 754 C C . GLY A 1 99 ? -11.776 -5.444 8.071 1.00 93.88 99 GLY A C 1
ATOM 755 O O . GLY A 1 99 ? -12.262 -5.117 9.154 1.00 93.88 99 GLY A O 1
ATOM 756 N N . LEU A 1 100 ? -10.996 -6.521 7.937 1.00 94.12 100 LEU A N 1
ATOM 757 C CA . LEU A 1 100 ? -10.658 -7.408 9.055 1.00 94.12 100 LEU A CA 1
ATOM 758 C C . LEU A 1 100 ? -9.899 -6.671 10.167 1.00 94.12 100 LEU A C 1
ATOM 760 O O . LEU A 1 100 ? -10.244 -6.807 11.343 1.00 94.12 100 LEU A O 1
ATOM 764 N N . GLY A 1 101 ? -8.909 -5.851 9.807 1.00 92.75 101 GLY A N 1
ATOM 765 C CA . GLY A 1 101 ? -8.149 -5.042 10.761 1.00 92.75 101 GLY A CA 1
ATOM 766 C C . GLY A 1 101 ? -9.025 -4.034 11.511 1.00 92.75 101 GLY A C 1
ATOM 767 O O . GLY A 1 101 ? -8.920 -3.902 12.731 1.00 92.75 101 GLY A O 1
ATOM 768 N N . LEU A 1 102 ? -9.949 -3.370 10.810 1.00 93.19 102 LEU A N 1
ATOM 769 C CA . LEU A 1 102 ? -10.891 -2.427 11.418 1.00 93.19 102 LEU A CA 1
ATOM 770 C C . LEU A 1 102 ? -11.862 -3.115 12.373 1.00 93.19 102 LEU A C 1
ATOM 772 O O . LEU A 1 102 ? -12.064 -2.635 13.488 1.00 93.19 102 LEU A O 1
ATOM 776 N N . VAL A 1 103 ? -12.430 -4.254 11.970 1.00 94.38 103 VAL A N 1
ATOM 777 C CA . VAL A 1 103 ? -13.305 -5.052 12.837 1.00 94.38 103 VAL A CA 1
ATOM 778 C C . VAL A 1 103 ? -12.556 -5.466 14.101 1.00 94.38 103 VAL A C 1
ATOM 780 O O . VAL A 1 103 ? -13.074 -5.275 15.201 1.00 94.38 103 VAL A O 1
ATOM 783 N N . ALA A 1 104 ? -11.318 -5.951 13.977 1.00 92.19 104 ALA A N 1
ATOM 784 C CA . ALA A 1 104 ? -10.497 -6.318 15.127 1.00 92.19 104 ALA A CA 1
ATOM 785 C C . ALA A 1 104 ? -10.253 -5.125 16.071 1.00 92.19 104 ALA A C 1
ATOM 787 O O . ALA A 1 104 ? -10.455 -5.246 17.282 1.00 92.19 104 ALA A O 1
ATOM 788 N N . LEU A 1 105 ? -9.892 -3.952 15.536 1.00 89.50 105 LEU A N 1
ATOM 789 C CA . LEU A 1 105 ? -9.694 -2.729 16.325 1.00 89.50 105 LEU A CA 1
ATOM 790 C C . LEU A 1 105 ? -10.966 -2.296 17.065 1.00 89.50 105 LEU A C 1
ATOM 792 O O . LEU A 1 105 ? -10.905 -1.945 18.246 1.00 89.50 105 LEU A O 1
ATOM 796 N N . LEU A 1 106 ? -12.120 -2.351 16.398 1.00 90.62 106 LEU A N 1
ATOM 797 C CA . LEU A 1 106 ? -13.410 -1.998 16.993 1.00 90.62 106 LEU A CA 1
ATOM 798 C C . LEU A 1 106 ? -13.821 -2.981 18.091 1.00 90.62 106 LEU A C 1
ATOM 800 O O . LEU A 1 106 ? -14.281 -2.552 19.151 1.00 90.62 106 LEU A O 1
ATOM 804 N N . VAL A 1 107 ? -13.614 -4.283 17.877 1.00 92.88 107 VAL A N 1
ATOM 805 C CA . VAL A 1 107 ? -13.864 -5.322 18.885 1.00 92.88 107 VAL A CA 1
ATOM 806 C C . VAL A 1 107 ? -13.007 -5.068 20.125 1.00 92.88 107 VAL A C 1
ATOM 808 O O . VAL A 1 107 ? -13.539 -5.025 21.236 1.00 92.88 107 VAL A O 1
ATOM 811 N N . LEU A 1 108 ? -11.707 -4.817 19.952 1.00 89.81 108 LEU A N 1
ATOM 812 C CA . LEU A 1 108 ? -10.787 -4.530 21.057 1.00 89.81 108 LEU A CA 1
ATOM 813 C C . LEU A 1 108 ? -11.177 -3.260 21.825 1.00 89.81 108 LEU A C 1
ATOM 815 O O . LEU A 1 108 ? -11.226 -3.271 23.059 1.00 89.81 108 LEU A O 1
ATOM 819 N N . ALA A 1 109 ? -11.512 -2.178 21.119 1.00 89.81 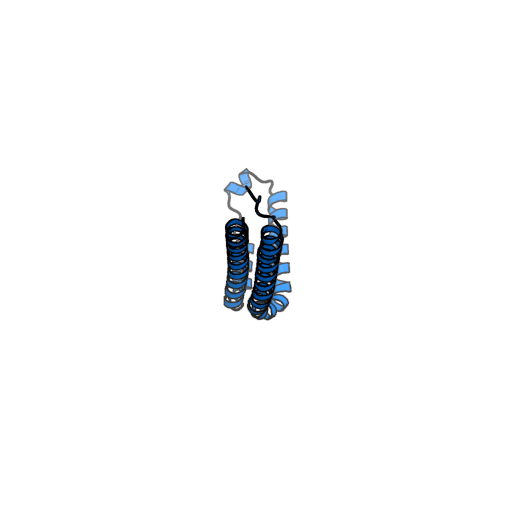109 ALA A N 1
ATOM 820 C CA . ALA A 1 109 ? -11.962 -0.939 21.748 1.00 89.81 109 ALA A CA 1
ATOM 821 C C . ALA A 1 109 ? -13.283 -1.126 22.508 1.00 89.81 109 ALA A C 1
ATOM 823 O O . ALA A 1 109 ? -13.419 -0.663 23.645 1.00 89.81 109 ALA A O 1
ATOM 824 N N . GLY A 1 110 ? -14.237 -1.850 21.917 1.00 89.19 11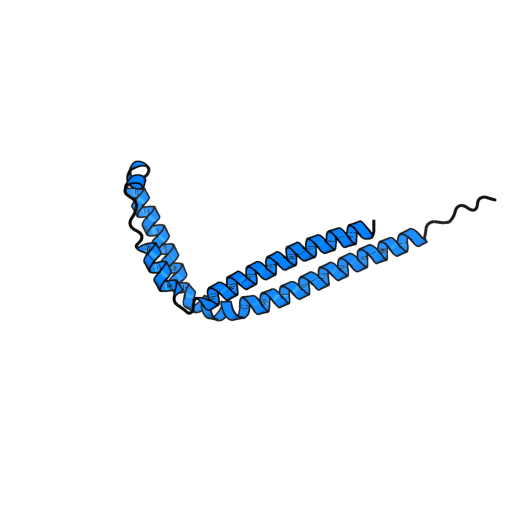0 GLY A N 1
ATOM 825 C CA . GLY A 1 110 ? -15.512 -2.195 22.539 1.00 89.19 110 GLY A CA 1
ATOM 826 C C . GLY A 1 110 ? -15.324 -2.992 23.830 1.00 89.19 110 GLY A C 1
ATOM 827 O O . GLY A 1 110 ? -15.862 -2.608 24.872 1.00 89.19 110 GLY A O 1
ATOM 828 N N . LEU A 1 111 ? -14.498 -4.043 23.796 1.00 90.06 111 LEU A N 1
ATOM 829 C CA . LEU A 1 111 ? -14.128 -4.838 24.971 1.00 90.06 111 LEU A CA 1
ATOM 830 C C . LEU A 1 111 ? -13.471 -3.980 26.058 1.00 90.06 111 LEU A C 1
ATOM 832 O O . LEU A 1 111 ? -13.886 -4.041 27.218 1.00 90.06 111 LEU A O 1
ATOM 836 N N . GLY A 1 112 ? -12.507 -3.128 25.700 1.00 86.06 112 GLY A N 1
ATOM 837 C CA . GLY A 1 112 ? -11.833 -2.238 26.649 1.00 86.06 112 GLY A CA 1
ATOM 838 C C . GLY A 1 112 ? -12.800 -1.270 27.339 1.00 86.06 112 GLY A C 1
ATOM 839 O O . GLY A 1 112 ? -12.802 -1.129 28.567 1.00 86.06 112 GLY A O 1
ATOM 840 N N . VAL A 1 113 ? -13.694 -0.643 26.571 1.00 89.25 113 VAL A N 1
ATOM 841 C CA . VAL A 1 113 ? -14.713 0.277 27.097 1.00 89.25 113 VAL A CA 1
ATOM 842 C C . VAL A 1 113 ? -15.762 -0.455 27.946 1.00 89.25 113 VAL A C 1
ATOM 844 O O . VAL A 1 113 ? -16.213 0.092 28.965 1.00 89.25 113 VAL A O 1
ATOM 847 N N . PHE A 1 114 ? -16.146 -1.675 27.561 1.00 87.88 114 PHE A N 1
ATOM 848 C CA . PHE A 1 114 ? -17.100 -2.519 28.284 1.00 87.88 114 PHE A CA 1
ATOM 849 C C . PHE A 1 114 ? -16.555 -2.966 29.646 1.00 87.88 114 PHE A C 1
ATOM 851 O O . PHE A 1 114 ? -17.216 -2.768 30.671 1.00 87.88 114 PHE A O 1
ATOM 858 N N . LEU A 1 115 ? -15.327 -3.490 29.682 1.00 86.06 115 LEU A N 1
ATOM 859 C CA . LEU A 1 115 ? -14.664 -3.952 30.905 1.00 86.06 115 LEU A CA 1
ATOM 860 C C . LEU A 1 115 ? -14.459 -2.806 31.905 1.00 86.06 115 LEU A C 1
ATOM 862 O O . LEU A 1 115 ? -14.825 -2.932 33.077 1.00 86.06 115 LEU A O 1
ATOM 866 N N . LEU A 1 116 ? -14.003 -1.638 31.439 1.00 83.25 116 LEU A N 1
ATOM 867 C CA . LEU A 1 116 ? -13.907 -0.429 32.269 1.00 83.25 116 LEU A CA 1
ATOM 868 C C . LEU A 1 116 ? -15.271 0.034 32.799 1.00 83.25 116 LEU A C 1
ATOM 870 O O . LEU A 1 116 ? -15.372 0.568 33.906 1.00 83.25 116 LEU A O 1
ATOM 874 N N . GLY A 1 117 ? -16.333 -0.168 32.016 1.00 80.31 117 GLY A N 1
ATOM 875 C CA . GLY A 1 117 ? -17.707 0.095 32.433 1.00 80.31 117 GLY A CA 1
ATOM 876 C C . GLY A 1 117 ? -18.174 -0.816 33.570 1.00 80.31 117 GLY A C 1
ATOM 877 O O . GLY A 1 117 ? -18.855 -0.336 34.475 1.00 80.31 117 GLY A O 1
ATOM 878 N N . ARG A 1 118 ? -17.793 -2.100 33.554 1.00 80.88 118 ARG A N 1
ATOM 879 C CA . ARG A 1 118 ? -18.110 -3.055 34.630 1.00 80.88 118 ARG A CA 1
ATOM 880 C C . ARG A 1 118 ? -17.330 -2.774 35.914 1.00 80.88 118 ARG A C 1
ATOM 882 O O . ARG A 1 118 ? -17.920 -2.825 36.988 1.00 80.88 118 ARG A O 1
ATOM 889 N N . LEU A 1 119 ? -16.047 -2.429 35.812 1.00 76.38 119 LEU A N 1
ATOM 890 C CA . LEU A 1 119 ? -15.194 -2.153 36.976 1.00 76.38 119 LEU A CA 1
ATOM 891 C C . LEU A 1 119 ? -15.651 -0.909 37.753 1.00 76.38 119 LEU A C 1
ATOM 893 O O . LEU A 1 119 ? -15.753 -0.953 38.975 1.00 76.38 119 LEU A O 1
ATOM 897 N N . ARG A 1 120 ? -16.034 0.171 37.057 1.00 71.31 120 ARG A N 1
ATOM 898 C CA . ARG A 1 120 ? -16.540 1.402 37.697 1.00 71.31 120 ARG A CA 1
ATOM 899 C C . ARG A 1 120 ? -17.864 1.233 38.445 1.00 71.31 120 ARG A C 1
ATOM 901 O O . ARG A 1 120 ? -18.123 1.984 39.377 1.00 71.31 120 ARG A O 1
ATOM 908 N N . ARG A 1 121 ? -18.717 0.281 38.051 1.00 66.44 121 ARG A N 1
ATOM 909 C CA . ARG A 1 121 ? -20.008 0.034 38.725 1.00 66.44 121 ARG A CA 1
ATOM 910 C C . ARG A 1 121 ? -19.862 -0.708 40.056 1.00 66.44 121 ARG A C 1
ATOM 912 O O . ARG A 1 121 ? -20.824 -0.755 40.810 1.00 66.44 121 ARG A O 1
ATOM 919 N N . ARG A 1 122 ? -18.689 -1.283 40.344 1.00 63.62 122 ARG A N 1
ATOM 920 C CA . ARG A 1 122 ? -18.420 -2.029 41.584 1.00 63.62 122 ARG A CA 1
ATOM 921 C C . ARG A 1 122 ? -17.885 -1.171 42.732 1.00 63.62 122 ARG A C 1
ATOM 923 O O . ARG A 1 122 ? -17.701 -1.713 43.812 1.00 63.62 122 ARG A O 1
ATOM 930 N N . SER A 1 123 ? -17.640 0.125 42.537 1.00 56.31 123 SER A N 1
ATOM 931 C CA . SER A 1 123 ? -17.211 1.011 43.626 1.00 56.31 123 SER A CA 1
ATOM 932 C C . SER A 1 123 ? -18.395 1.302 44.561 1.00 56.31 123 SER A C 1
ATOM 934 O O . SER A 1 123 ? -19.342 1.965 44.126 1.00 56.31 123 SER A O 1
ATOM 936 N N . PRO A 1 124 ? -18.384 0.824 45.821 1.00 59.03 124 PRO A N 1
ATOM 937 C CA . PRO A 1 124 ? -19.435 1.133 46.782 1.00 59.03 124 PRO A CA 1
ATOM 938 C C . PRO A 1 124 ? -19.440 2.642 47.039 1.00 59.03 124 PRO A C 1
ATOM 940 O O . PRO A 1 124 ? -18.388 3.233 47.285 1.00 59.03 124 PRO A O 1
ATOM 943 N N . ARG A 1 125 ? -20.611 3.284 46.967 1.00 66.00 125 ARG A N 1
ATOM 944 C CA . ARG A 1 125 ? -20.752 4.671 47.430 1.00 66.00 125 ARG A CA 1
ATOM 945 C C . ARG A 1 125 ? -20.460 4.698 48.938 1.00 66.00 125 ARG A C 1
ATOM 947 O O . ARG A 1 125 ? -21.081 3.904 49.649 1.00 66.00 125 ARG A O 1
ATOM 954 N N . PRO A 1 126 ? -19.574 5.579 49.442 1.00 64.25 126 PRO A N 1
ATOM 955 C CA . PRO A 1 126 ? -19.429 5.762 50.877 1.00 64.25 126 PRO A CA 1
ATOM 956 C C . PRO A 1 126 ? -20.761 6.286 51.415 1.00 64.25 126 PRO A C 1
ATOM 958 O O . PRO A 1 126 ? -21.250 7.336 50.995 1.00 64.25 126 PRO A O 1
ATOM 961 N N . ARG A 1 127 ? -21.382 5.504 52.296 1.00 70.19 127 ARG A N 1
ATOM 962 C CA . ARG A 1 127 ? -22.570 5.898 53.046 1.00 70.19 127 ARG A CA 1
ATOM 963 C C . ARG A 1 127 ? -22.086 6.815 54.167 1.00 70.19 127 ARG A C 1
ATOM 965 O O . ARG A 1 127 ? -21.720 6.326 55.227 1.00 70.19 127 ARG A O 1
ATOM 972 N N . TYR A 1 128 ? -22.009 8.117 53.904 1.00 70.81 128 TYR A N 1
ATOM 973 C CA . TYR A 1 128 ? -21.905 9.097 54.982 1.00 70.81 128 TYR A CA 1
ATOM 974 C C . TYR A 1 128 ? -23.295 9.205 55.612 1.00 70.81 128 TYR A C 1
ATOM 976 O O . TYR A 1 128 ? -24.243 9.636 54.951 1.00 70.81 128 TYR A O 1
ATOM 984 N N . GLY A 1 129 ? -23.414 8.649 56.817 1.00 67.81 129 GLY A N 1
ATOM 985 C CA . GLY A 1 129 ? -24.511 8.908 57.747 1.00 67.81 129 GLY A CA 1
ATOM 986 C C . GLY A 1 129 ? -24.175 10.086 58.642 1.00 67.81 129 GLY A C 1
ATOM 987 O O . GLY A 1 129 ? -22.970 10.414 58.735 1.00 67.81 129 GLY A O 1
#

Sequence (129 aa):
MKIVILIGTGLLALVWTAFIALSAAVADWLASQGGQLPGGLYALGQWPMPPWVALWIDPALAETLRASVVWALDLAAALMPWILPLLAWVAPVLWVIWGLGLVALLVLAGLGVFLLGRLRRRSPRPRYG